Protein AF-A0AAN5CK85-F1 (afdb_monomer)

Secondary structure (DSSP, 8-state):
--HHHHHHHHHHTTSGGG--TTT--SSTHHHHHH----HHHHHHHHHHHHHHHHHHHHHHHHHGGGTTSHHHHHHHHHHHHHHHHHIIIIIIHHHHHH-TT--

Structure (mmCIF, N/CA/C/O backbone):
data_AF-A0AAN5CK85-F1
#
_entry.id   AF-A0AAN5CK85-F1
#
loop_
_atom_site.group_PDB
_atom_site.id
_atom_site.type_symbol
_atom_site.label_atom_id
_atom_site.label_alt_id
_atom_site.label_comp_id
_atom_site.label_asym_id
_atom_site.label_entity_id
_atom_site.label_seq_id
_atom_site.pdbx_PDB_ins_code
_atom_site.Cartn_x
_atom_site.Cartn_y
_atom_site.Cartn_z
_atom_site.occupancy
_atom_site.B_iso_or_equiv
_atom_site.auth_seq_id
_atom_site.auth_comp_id
_atom_site.auth_asym_id
_atom_site.auth_atom_id
_atom_site.pdbx_PDB_model_num
ATOM 1 N N . MET A 1 1 ? 1.252 14.568 1.709 1.00 38.03 1 MET A N 1
ATOM 2 C CA . MET A 1 1 ? 2.246 13.630 2.282 1.00 38.03 1 MET A CA 1
ATOM 3 C C . MET A 1 1 ? 2.334 12.337 1.447 1.00 38.03 1 MET A C 1
ATOM 5 O O . MET A 1 1 ? 2.361 11.254 2.001 1.00 38.03 1 MET A O 1
ATOM 9 N N . VAL A 1 2 ? 2.368 12.432 0.108 1.00 38.81 2 VAL A N 1
ATOM 10 C CA . VAL A 1 2 ? 2.367 11.263 -0.812 1.00 38.81 2 VAL A CA 1
ATOM 11 C C . VAL A 1 2 ? 3.696 11.135 -1.578 1.00 38.81 2 VAL A C 1
ATOM 13 O O . VAL A 1 2 ? 4.096 10.039 -1.945 1.00 38.81 2 VAL A O 1
ATOM 16 N N . ALA A 1 3 ? 4.464 12.224 -1.707 1.00 36.09 3 ALA A N 1
ATOM 17 C CA . ALA A 1 3 ? 5.798 12.209 -2.322 1.00 36.09 3 ALA A CA 1
ATOM 18 C C . ALA A 1 3 ? 6.883 11.521 -1.462 1.00 36.09 3 ALA A C 1
ATOM 20 O O . ALA A 1 3 ? 7.925 11.130 -1.976 1.00 36.09 3 ALA A O 1
ATOM 21 N N . ILE A 1 4 ? 6.643 11.337 -0.158 1.00 39.38 4 ILE A N 1
ATOM 22 C CA . ILE A 1 4 ? 7.654 10.821 0.781 1.00 39.38 4 ILE A CA 1
ATOM 23 C C . ILE A 1 4 ? 7.870 9.306 0.615 1.00 39.38 4 ILE A C 1
ATOM 25 O O . ILE A 1 4 ? 8.990 8.838 0.781 1.00 39.38 4 ILE A O 1
ATOM 29 N N . GLN A 1 5 ? 6.852 8.533 0.217 1.00 40.06 5 GLN A N 1
ATOM 30 C CA . GLN A 1 5 ? 6.991 7.078 0.034 1.00 40.06 5 GLN A CA 1
ATOM 31 C C . GLN A 1 5 ? 7.755 6.705 -1.249 1.00 40.06 5 GLN A C 1
ATOM 33 O O . GLN A 1 5 ? 8.559 5.778 -1.220 1.00 40.06 5 GLN A O 1
ATOM 38 N N . PHE A 1 6 ? 7.611 7.475 -2.337 1.00 45.16 6 PHE A N 1
ATOM 39 C CA . PHE A 1 6 ? 8.418 7.272 -3.552 1.00 45.16 6 PHE A CA 1
ATOM 40 C C . PHE A 1 6 ? 9.811 7.892 -3.484 1.00 45.16 6 PHE A C 1
ATOM 42 O O . PHE A 1 6 ? 10.661 7.509 -4.278 1.00 45.16 6 PHE A O 1
ATOM 49 N N . GLN A 1 7 ? 10.081 8.786 -2.525 1.00 38.41 7 GLN A N 1
ATOM 50 C CA . GLN A 1 7 ? 11.451 9.173 -2.183 1.00 38.41 7 GLN A CA 1
ATOM 51 C C . GLN A 1 7 ? 12.125 8.211 -1.203 1.00 38.41 7 GLN A C 1
ATOM 53 O O . GLN A 1 7 ? 13.346 8.135 -1.210 1.00 38.41 7 GLN A O 1
ATOM 58 N N . PHE A 1 8 ? 11.381 7.457 -0.389 1.00 39.66 8 PHE A N 1
ATOM 59 C CA . PHE A 1 8 ? 11.984 6.596 0.634 1.00 39.66 8 PHE A CA 1
ATOM 60 C C . PHE A 1 8 ? 12.906 5.524 0.029 1.00 39.66 8 PHE A C 1
ATOM 62 O O . PHE A 1 8 ? 13.981 5.263 0.560 1.00 39.66 8 PHE A O 1
ATOM 69 N N . MET A 1 9 ? 12.535 4.958 -1.124 1.00 45.38 9 MET A N 1
ATOM 70 C CA . MET A 1 9 ? 13.340 3.944 -1.814 1.00 45.38 9 MET A CA 1
ATOM 71 C C . MET A 1 9 ? 14.578 4.514 -2.549 1.00 45.38 9 MET A C 1
ATOM 73 O O . MET A 1 9 ? 15.661 3.968 -2.345 1.00 45.38 9 MET A O 1
ATOM 77 N N . PRO A 1 10 ? 14.509 5.617 -3.329 1.00 55.84 10 PRO A N 1
ATOM 78 C CA . PRO A 1 10 ? 15.702 6.217 -3.934 1.00 55.84 10 PRO A CA 1
ATOM 79 C C . PRO A 1 10 ? 16.596 6.974 -2.936 1.00 55.84 10 PRO A C 1
ATOM 81 O O . PRO A 1 10 ? 17.798 7.035 -3.162 1.00 55.84 10 PRO A O 1
ATOM 84 N N . LEU A 1 11 ? 16.064 7.514 -1.828 1.00 51.41 11 LEU A N 1
ATOM 85 C CA . LEU A 1 11 ? 16.873 8.212 -0.814 1.00 51.41 11 LEU A CA 1
ATOM 86 C C . LEU A 1 11 ? 17.706 7.224 0.023 1.00 51.41 11 LEU A C 1
ATOM 88 O O . LEU A 1 11 ? 18.866 7.496 0.316 1.00 51.41 11 LEU A O 1
ATOM 92 N N . MET A 1 12 ? 17.148 6.049 0.350 1.00 50.66 12 MET A N 1
ATOM 93 C CA . MET A 1 12 ? 17.895 4.942 0.973 1.00 50.66 12 MET A CA 1
ATOM 94 C C . MET A 1 12 ? 18.977 4.382 0.031 1.00 50.66 12 MET A C 1
ATOM 96 O O . MET A 1 12 ? 20.057 4.020 0.489 1.00 50.66 12 MET A O 1
ATOM 100 N N . LEU A 1 13 ? 18.726 4.374 -1.287 1.00 54.38 13 LEU 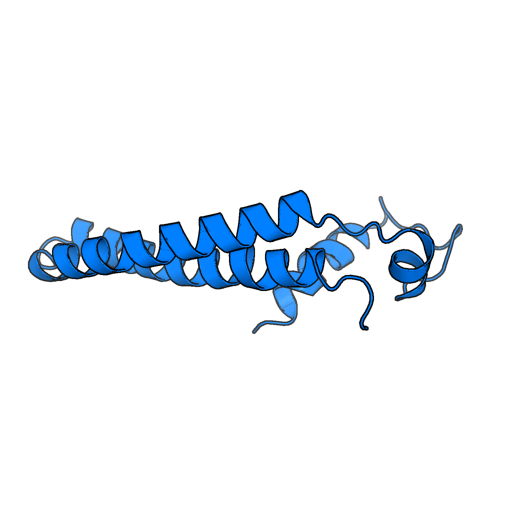A N 1
ATOM 101 C CA . LEU A 1 13 ? 19.723 4.036 -2.315 1.00 54.38 13 LEU A CA 1
ATOM 102 C C . LEU A 1 13 ? 20.728 5.166 -2.609 1.00 54.38 13 LEU A C 1
ATOM 104 O O . LEU A 1 13 ? 21.645 4.974 -3.395 1.00 54.38 13 LEU A O 1
ATOM 108 N N . GLN A 1 14 ? 20.586 6.348 -2.012 1.00 54.97 14 GLN A N 1
ATOM 109 C CA . GLN A 1 14 ? 21.548 7.446 -2.167 1.00 54.97 14 GLN A CA 1
ATOM 110 C C . GLN A 1 14 ? 22.611 7.475 -1.062 1.00 54.97 14 GLN A C 1
ATOM 112 O O . GLN A 1 14 ? 23.464 8.364 -1.057 1.00 54.97 14 GLN A O 1
ATOM 117 N N . GLY A 1 15 ? 22.585 6.509 -0.135 1.00 59.50 15 GLY A N 1
ATOM 118 C CA . GLY A 1 15 ? 23.690 6.296 0.796 1.00 59.50 15 GLY A CA 1
ATOM 119 C C . GLY A 1 15 ? 25.013 6.062 0.046 1.00 59.50 15 GLY A C 1
ATOM 120 O O . GLY A 1 15 ? 24.993 5.607 -1.100 1.00 59.50 15 GLY A O 1
ATOM 121 N N . PRO A 1 16 ? 26.177 6.340 0.665 1.00 60.53 16 PRO A N 1
ATOM 122 C CA . PRO A 1 16 ? 27.484 6.161 0.018 1.00 60.53 16 PRO A CA 1
ATOM 123 C C . PRO A 1 16 ? 27.691 4.737 -0.531 1.00 60.53 16 PRO A C 1
ATOM 125 O O . PRO A 1 16 ? 28.367 4.570 -1.540 1.00 60.53 16 PRO A O 1
ATOM 128 N N . GLU A 1 17 ? 27.041 3.745 0.082 1.00 60.62 17 GLU A N 1
ATOM 129 C CA . GLU A 1 17 ? 27.013 2.330 -0.318 1.00 60.62 17 GLU A CA 1
ATOM 130 C C . GLU A 1 17 ? 26.421 2.088 -1.727 1.00 60.62 17 GLU A C 1
ATOM 132 O O . GLU A 1 17 ? 26.816 1.145 -2.406 1.00 60.62 17 GLU A O 1
ATOM 137 N N . TYR A 1 18 ? 25.487 2.932 -2.186 1.00 58.47 18 TYR A N 1
ATOM 138 C CA . TYR A 1 18 ? 24.801 2.824 -3.487 1.00 58.47 18 TYR A CA 1
ATOM 139 C C . TYR A 1 18 ? 25.075 4.037 -4.398 1.00 58.47 18 TYR A C 1
ATOM 141 O O . TYR A 1 18 ? 24.348 4.304 -5.358 1.00 58.47 18 TYR A O 1
ATOM 149 N N . ASN A 1 19 ? 26.161 4.776 -4.138 1.00 64.00 19 ASN A N 1
ATOM 150 C CA . ASN A 1 19 ? 26.599 5.876 -4.990 1.00 64.00 19 ASN A CA 1
ATOM 151 C C . ASN A 1 19 ? 27.145 5.355 -6.332 1.00 64.00 19 ASN A C 1
ATOM 153 O O . ASN A 1 19 ? 28.341 5.127 -6.503 1.00 64.00 19 ASN A O 1
ATOM 157 N N . CYS A 1 20 ? 26.256 5.194 -7.310 1.00 66.69 20 CYS A N 1
ATOM 158 C CA . CYS A 1 20 ? 26.598 4.775 -8.668 1.00 66.69 20 CYS A CA 1
ATOM 159 C C . CYS A 1 20 ? 26.951 5.948 -9.605 1.00 66.69 20 CYS A C 1
ATOM 161 O O . CYS A 1 20 ? 26.831 5.794 -10.822 1.00 66.69 20 CYS A O 1
ATOM 163 N N . SER A 1 21 ? 27.388 7.111 -9.091 1.00 68.94 21 SER A N 1
ATOM 164 C CA . SER A 1 21 ? 27.642 8.301 -9.930 1.00 68.94 21 SER A CA 1
ATOM 165 C C . SER A 1 21 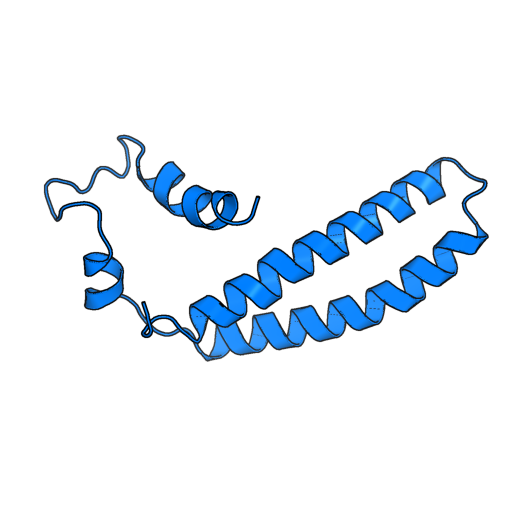? 28.738 8.105 -10.984 1.00 68.94 21 SER A C 1
ATOM 167 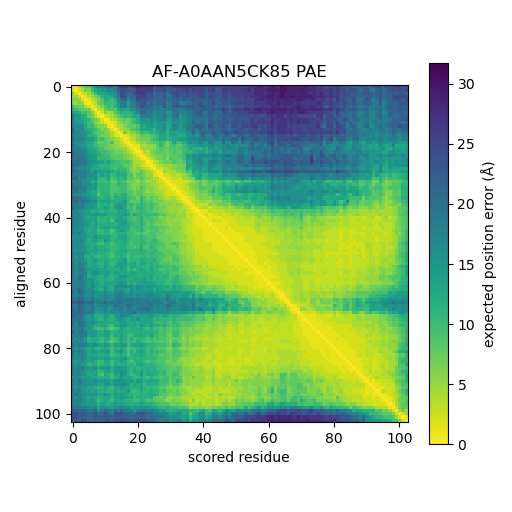O O . SER A 1 21 ? 28.748 8.806 -11.993 1.00 68.94 21 SER A O 1
ATOM 169 N N . SER A 1 22 ? 29.629 7.127 -10.786 1.00 68.94 22 SER A N 1
ATOM 170 C CA . SER A 1 22 ? 30.649 6.723 -11.762 1.00 68.94 22 SER A CA 1
ATOM 171 C C . SER A 1 22 ? 30.081 5.955 -12.960 1.00 68.94 22 SER A C 1
ATOM 173 O O . SER A 1 22 ? 30.718 5.912 -14.010 1.00 68.94 22 SER A O 1
ATOM 175 N N . ILE A 1 23 ? 28.898 5.352 -12.811 1.00 68.31 23 I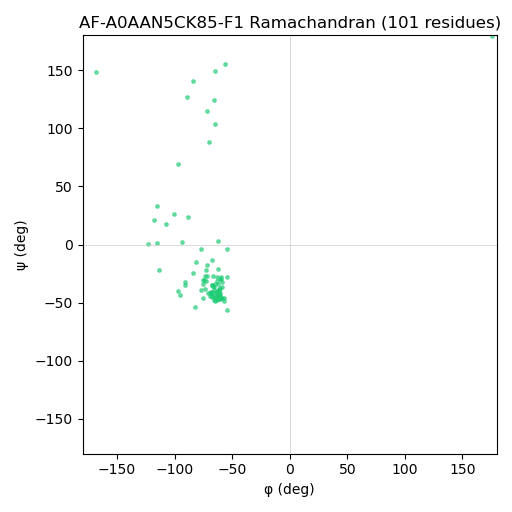LE A N 1
ATOM 176 C CA . ILE A 1 23 ? 28.214 4.583 -13.855 1.00 68.31 23 ILE A CA 1
ATOM 177 C C . ILE A 1 23 ? 27.176 5.465 -14.566 1.00 68.31 23 ILE A C 1
ATOM 179 O O . ILE A 1 23 ? 27.047 5.372 -15.786 1.00 68.31 23 ILE A O 1
ATOM 183 N N . MET A 1 24 ? 26.434 6.314 -13.837 1.00 64.00 24 MET A N 1
ATOM 184 C CA . MET A 1 24 ? 25.420 7.219 -14.409 1.00 64.00 24 MET A CA 1
ATOM 185 C C . MET A 1 24 ? 24.927 8.280 -13.399 1.00 64.00 24 MET A C 1
ATOM 187 O O . MET A 1 24 ? 24.854 7.988 -12.203 1.00 64.00 24 MET A O 1
ATOM 191 N N . PRO A 1 25 ? 24.540 9.497 -13.853 1.00 63.66 25 PRO A N 1
ATOM 192 C CA . PRO A 1 25 ? 23.903 10.502 -13.000 1.00 63.66 25 PRO A CA 1
ATOM 193 C C . PRO A 1 25 ? 22.520 10.056 -12.474 1.00 63.66 25 PRO A C 1
ATOM 195 O O . PRO A 1 25 ? 21.795 9.334 -13.161 1.00 63.66 25 PRO A O 1
ATOM 198 N N . PRO A 1 26 ? 22.111 10.506 -11.273 1.00 61.84 26 PRO A N 1
ATOM 199 C CA . PRO A 1 26 ? 20.780 10.233 -10.734 1.00 61.84 26 PRO A CA 1
ATOM 200 C C . PRO A 1 26 ? 19.697 10.912 -11.589 1.00 61.84 26 PRO A C 1
ATOM 202 O O . PRO A 1 26 ? 19.730 12.125 -11.787 1.00 61.84 26 PRO A O 1
ATOM 205 N N . GLY A 1 27 ? 18.723 10.144 -12.087 1.00 62.44 27 GLY A N 1
ATOM 206 C CA . GLY A 1 27 ? 17.661 10.667 -12.949 1.00 62.44 27 GLY A CA 1
ATOM 207 C C . GLY A 1 27 ? 16.711 9.594 -13.503 1.00 62.44 27 GLY A C 1
ATOM 208 O O . GLY A 1 27 ? 16.893 8.404 -13.231 1.00 62.44 27 GLY A O 1
ATOM 209 N N . PRO A 1 28 ? 15.698 9.994 -14.298 1.00 62.84 28 PRO A N 1
ATOM 210 C CA . PRO A 1 28 ? 14.705 9.082 -14.885 1.00 62.84 28 PRO A CA 1
ATOM 211 C C . PRO A 1 28 ? 15.297 8.128 -15.936 1.00 62.84 28 PRO A C 1
ATOM 213 O O . PRO A 1 28 ? 14.671 7.132 -16.297 1.00 62.84 28 PRO A O 1
ATOM 216 N N . GLU A 1 29 ? 16.522 8.386 -16.401 1.00 64.62 29 GLU A N 1
ATOM 217 C CA . GLU A 1 29 ? 17.198 7.586 -17.428 1.00 64.62 29 GLU A CA 1
ATOM 218 C C . GLU A 1 29 ? 17.394 6.118 -17.023 1.00 64.62 29 GLU A C 1
ATOM 220 O O . GLU A 1 29 ? 17.359 5.228 -17.874 1.00 64.62 29 GL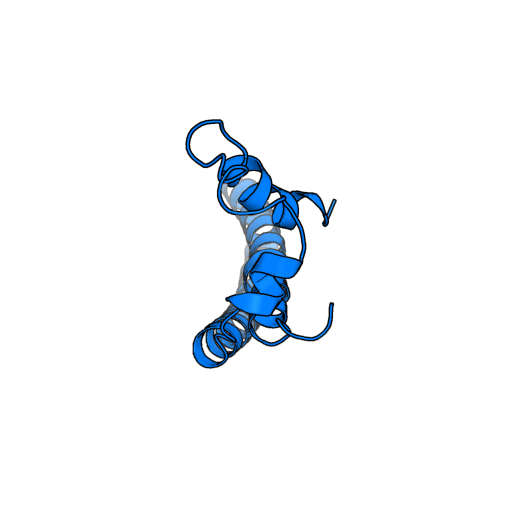U A O 1
ATOM 225 N N . TRP A 1 30 ? 17.527 5.837 -15.722 1.00 64.62 30 TRP A N 1
ATOM 226 C CA . TRP A 1 30 ? 17.672 4.468 -15.220 1.00 64.62 30 TRP A CA 1
ATOM 227 C C . TRP A 1 30 ? 16.390 3.653 -15.420 1.00 64.62 30 TRP A C 1
ATOM 229 O O . TRP A 1 30 ? 16.427 2.523 -15.912 1.00 64.62 30 TRP A O 1
ATOM 239 N N . ALA A 1 31 ? 15.240 4.257 -15.109 1.00 64.19 31 ALA A N 1
ATOM 240 C CA . ALA A 1 31 ? 13.934 3.661 -15.360 1.00 64.19 31 ALA A CA 1
ATOM 241 C C . ALA A 1 31 ? 13.653 3.545 -16.867 1.00 64.19 31 ALA A C 1
ATOM 243 O O . ALA A 1 31 ? 13.104 2.538 -17.304 1.00 64.19 31 ALA A O 1
ATOM 244 N N . ALA A 1 32 ? 14.096 4.511 -17.678 1.00 63.66 32 ALA A N 1
ATOM 245 C CA . ALA A 1 32 ? 13.941 4.453 -19.131 1.00 63.66 32 ALA A CA 1
ATOM 246 C C . ALA A 1 32 ? 14.751 3.313 -19.778 1.00 63.66 32 ALA A C 1
ATOM 248 O O . ALA A 1 32 ? 14.290 2.693 -20.736 1.00 63.66 32 ALA A O 1
ATOM 249 N N . ARG A 1 33 ? 15.953 3.021 -19.261 1.00 65.88 33 ARG A N 1
ATOM 250 C CA . ARG A 1 33 ? 16.873 2.040 -19.858 1.00 65.88 33 ARG A CA 1
ATOM 251 C C . ARG A 1 33 ? 16.697 0.617 -19.325 1.00 65.88 33 ARG A C 1
ATOM 253 O O . ARG A 1 33 ? 16.856 -0.330 -20.091 1.00 65.88 33 ARG A O 1
ATOM 260 N N . TYR A 1 34 ? 16.367 0.466 -18.041 1.00 66.25 34 TYR A N 1
ATOM 261 C CA . TYR A 1 34 ? 16.285 -0.834 -17.358 1.00 66.25 34 TYR A CA 1
ATOM 262 C C . TYR A 1 34 ? 14.920 -1.114 -16.712 1.00 66.25 34 TYR A C 1
ATOM 264 O O . TYR A 1 34 ? 14.728 -2.174 -16.114 1.00 66.25 34 TYR A O 1
ATOM 272 N N . GLY A 1 35 ? 13.955 -0.195 -16.820 1.00 62.84 35 GLY A N 1
ATOM 273 C CA . GLY A 1 35 ? 12.617 -0.361 -16.260 1.00 62.84 35 GLY A CA 1
ATOM 274 C C . GLY A 1 35 ? 11.857 -1.501 -16.928 1.00 62.84 35 GLY A C 1
ATOM 275 O O . GLY A 1 35 ? 11.331 -1.371 -18.034 1.00 62.84 35 GLY A O 1
ATOM 276 N N . VAL A 1 36 ? 11.757 -2.629 -16.230 1.00 65.56 36 VAL A N 1
ATOM 277 C CA . VAL A 1 36 ? 10.942 -3.766 -16.659 1.00 65.56 36 VAL A CA 1
ATOM 278 C C . VAL A 1 36 ? 9.524 -3.632 -16.111 1.00 65.56 36 VAL A C 1
ATOM 280 O O . VAL A 1 36 ? 9.309 -3.475 -14.910 1.00 65.56 36 VAL A O 1
ATOM 283 N N . LYS A 1 37 ? 8.525 -3.708 -16.996 1.00 66.94 37 LYS A N 1
ATOM 284 C CA . LYS A 1 37 ? 7.116 -3.719 -16.584 1.00 66.94 37 LYS A CA 1
ATOM 285 C C . LYS A 1 37 ? 6.779 -5.056 -15.930 1.00 66.94 37 LYS A C 1
ATOM 287 O O . LYS A 1 37 ? 6.759 -6.085 -16.601 1.00 66.94 37 LYS A O 1
ATOM 292 N N . GLN A 1 38 ? 6.446 -5.029 -14.644 1.00 72.19 38 GLN A N 1
ATOM 293 C CA . GLN A 1 38 ? 6.054 -6.215 -13.878 1.00 72.19 38 GLN A CA 1
ATOM 294 C C . GLN A 1 38 ? 4.526 -6.322 -13.807 1.00 72.19 38 GLN A C 1
ATOM 296 O O . GLN A 1 38 ? 3.911 -6.133 -12.759 1.00 72.19 38 GLN A O 1
ATOM 301 N N . PHE A 1 39 ? 3.897 -6.608 -14.953 1.00 75.56 39 PHE A N 1
ATOM 302 C CA . PHE A 1 39 ? 2.435 -6.584 -15.097 1.00 75.56 39 PHE A CA 1
ATOM 303 C C . PHE A 1 39 ? 1.714 -7.606 -14.203 1.00 75.56 39 PHE A C 1
ATOM 305 O O . PHE A 1 39 ? 0.690 -7.285 -13.601 1.00 75.56 39 PHE A O 1
ATOM 312 N N . GLN A 1 40 ? 2.263 -8.820 -14.089 1.00 77.25 40 GLN A N 1
ATOM 313 C CA . GLN A 1 40 ? 1.678 -9.893 -13.276 1.00 77.25 40 GLN A CA 1
ATOM 314 C C . GLN A 1 40 ? 1.640 -9.500 -11.797 1.00 77.25 40 GLN A C 1
ATOM 316 O O . GLN A 1 40 ? 0.605 -9.588 -11.142 1.00 77.25 40 GLN A O 1
ATOM 321 N N . PHE A 1 41 ? 2.763 -8.986 -11.295 1.00 77.81 41 PHE A N 1
ATOM 322 C CA . PHE A 1 41 ? 2.893 -8.575 -9.904 1.00 77.81 41 PHE A CA 1
ATOM 323 C C . PHE A 1 41 ? 2.058 -7.328 -9.587 1.00 77.81 41 PHE A C 1
ATOM 325 O O . PHE A 1 41 ? 1.370 -7.297 -8.569 1.00 77.81 41 PHE A O 1
ATOM 332 N N . GLY A 1 42 ? 2.040 -6.339 -10.488 1.00 79.50 42 GLY A N 1
ATOM 333 C CA . GLY A 1 42 ? 1.200 -5.150 -10.340 1.00 79.50 42 GLY A CA 1
ATOM 334 C C . GLY A 1 42 ? -0.292 -5.491 -10.300 1.00 79.50 42 GLY A C 1
ATOM 335 O O . GLY A 1 42 ? -1.000 -5.042 -9.403 1.00 79.50 42 GLY A O 1
ATOM 336 N N . THR A 1 43 ? -0.761 -6.352 -11.208 1.00 83.94 43 THR A N 1
ATOM 337 C CA . THR A 1 43 ? -2.170 -6.784 -11.240 1.00 83.94 43 THR A CA 1
ATOM 338 C C . THR A 1 43 ? -2.544 -7.570 -9.986 1.00 83.94 43 THR A C 1
ATOM 340 O O . THR A 1 43 ? -3.571 -7.284 -9.374 1.00 83.94 43 THR A O 1
ATOM 343 N N . TYR A 1 44 ? -1.697 -8.514 -9.562 1.00 87.31 44 TYR A N 1
ATOM 344 C CA . TYR A 1 44 ? -1.900 -9.263 -8.322 1.00 87.31 44 TYR A CA 1
ATOM 345 C C . TYR A 1 44 ? -2.010 -8.329 -7.110 1.00 87.31 44 TYR A C 1
ATOM 347 O O . TYR A 1 44 ? -2.937 -8.466 -6.315 1.00 87.31 44 TYR A O 1
ATOM 355 N N . SER A 1 45 ? -1.110 -7.347 -7.001 1.00 86.31 45 SER A N 1
ATOM 356 C CA . SER A 1 45 ? -1.095 -6.386 -5.896 1.00 86.31 45 SER A CA 1
ATOM 357 C C . SER A 1 45 ? -2.382 -5.557 -5.835 1.00 86.31 45 SER A C 1
ATOM 359 O O . SER A 1 45 ? -2.982 -5.440 -4.767 1.00 86.31 45 SER A O 1
ATOM 361 N N . VAL A 1 46 ? -2.872 -5.061 -6.979 1.00 87.69 46 VAL A N 1
ATOM 362 C CA . VAL A 1 46 ? -4.126 -4.290 -7.044 1.00 87.69 46 VAL A CA 1
ATOM 363 C C . VAL A 1 46 ? -5.332 -5.155 -6.678 1.00 87.69 46 VAL A C 1
ATOM 365 O O . VAL A 1 46 ? -6.145 -4.745 -5.853 1.00 87.69 46 VAL A O 1
ATOM 368 N N . VAL A 1 47 ? -5.450 -6.357 -7.254 1.00 91.75 47 VAL A N 1
ATOM 369 C CA . VAL A 1 47 ? -6.576 -7.266 -6.979 1.00 91.75 47 VAL A CA 1
ATOM 370 C C . VAL A 1 47 ? -6.598 -7.668 -5.506 1.00 91.75 47 VAL A C 1
ATOM 372 O O . VAL A 1 47 ? -7.641 -7.583 -4.859 1.00 91.75 47 VAL A O 1
ATOM 375 N N . PHE A 1 48 ? -5.444 -8.049 -4.957 1.00 89.69 48 PHE A N 1
ATOM 376 C CA . PHE A 1 48 ? -5.313 -8.395 -3.546 1.00 89.69 48 PHE A CA 1
ATOM 377 C C . PHE A 1 48 ? -5.671 -7.208 -2.643 1.00 89.69 48 PHE A C 1
ATOM 379 O O . PHE A 1 48 ? -6.470 -7.364 -1.721 1.00 89.69 48 PHE A O 1
ATOM 386 N N . GLY A 1 49 ? -5.164 -6.008 -2.944 1.00 90.00 49 GLY A N 1
ATOM 387 C CA . GLY A 1 49 ? -5.480 -4.793 -2.191 1.00 90.00 49 GLY A CA 1
ATOM 388 C C . GLY A 1 49 ? -6.979 -4.504 -2.144 1.00 90.00 49 GLY A C 1
ATOM 389 O O . GLY A 1 49 ? -7.533 -4.328 -1.064 1.00 90.00 49 GLY A O 1
ATOM 390 N N . VAL A 1 50 ? -7.660 -4.554 -3.293 1.00 90.94 50 VAL A N 1
ATOM 391 C CA . VAL A 1 50 ? -9.109 -4.296 -3.384 1.00 90.94 50 VAL A CA 1
ATOM 392 C C . VAL A 1 50 ? -9.923 -5.312 -2.580 1.00 90.94 50 VAL A C 1
ATOM 394 O O . VAL A 1 50 ? -10.848 -4.928 -1.866 1.00 90.94 50 VAL A O 1
ATOM 397 N N . ILE A 1 51 ? -9.581 -6.602 -2.659 1.00 94.12 51 ILE A N 1
ATOM 398 C CA . ILE A 1 51 ? -10.274 -7.649 -1.889 1.00 94.12 51 ILE A CA 1
ATOM 399 C C . ILE A 1 51 ? -10.101 -7.407 -0.386 1.00 94.12 51 ILE A C 1
ATOM 401 O O . ILE A 1 51 ? -11.069 -7.480 0.372 1.00 94.12 51 ILE A O 1
ATOM 405 N N . THR A 1 52 ? -8.878 -7.092 0.041 1.00 91.69 52 THR A N 1
ATOM 406 C CA . THR A 1 52 ? -8.568 -6.851 1.455 1.00 91.69 52 THR A CA 1
ATOM 407 C C . THR A 1 52 ? -9.286 -5.605 1.983 1.00 91.69 52 THR A C 1
ATOM 409 O O . THR A 1 52 ? -9.839 -5.644 3.080 1.00 91.69 52 THR A O 1
ATOM 412 N N . GLU A 1 53 ? -9.381 -4.540 1.182 1.00 91.06 53 GLU A N 1
ATOM 413 C CA . GLU A 1 53 ? -10.121 -3.316 1.521 1.00 91.06 53 GLU A CA 1
ATOM 414 C C . GLU A 1 53 ? -11.609 -3.611 1.779 1.00 91.06 53 GLU A C 1
ATOM 416 O O . GLU A 1 53 ? -12.176 -3.208 2.796 1.00 91.06 53 GLU A O 1
ATOM 421 N N . ILE A 1 54 ? -12.236 -4.401 0.897 1.00 92.50 54 ILE A N 1
ATOM 422 C CA . ILE A 1 54 ? -13.644 -4.803 1.033 1.00 92.50 54 ILE A CA 1
ATOM 423 C C . ILE A 1 54 ? -13.867 -5.606 2.318 1.00 92.50 54 ILE A C 1
ATOM 425 O O . ILE A 1 54 ? -14.896 -5.431 2.968 1.00 92.50 54 ILE A O 1
ATOM 429 N N . LEU A 1 55 ? -12.922 -6.471 2.699 1.00 91.81 55 LEU A N 1
ATOM 430 C CA . LEU A 1 55 ? -13.022 -7.295 3.908 1.00 91.81 55 LEU A CA 1
ATOM 431 C C . LEU A 1 55 ? -12.831 -6.496 5.202 1.00 91.81 55 LEU A C 1
ATOM 433 O O . LEU A 1 55 ? -13.448 -6.816 6.219 1.00 91.81 55 LEU A O 1
ATOM 437 N N . TYR A 1 56 ? -12.023 -5.441 5.191 1.00 90.38 56 TYR A N 1
ATOM 438 C CA . TYR A 1 56 ? -11.808 -4.616 6.382 1.00 90.38 56 TYR A CA 1
ATOM 439 C C . TYR A 1 56 ? -12.994 -3.710 6.714 1.00 90.38 56 TYR A C 1
ATOM 441 O O . TYR A 1 56 ? -13.221 -3.440 7.895 1.00 90.38 56 TYR A O 1
ATOM 449 N N . ILE A 1 57 ? -13.774 -3.257 5.727 1.00 89.44 57 ILE A N 1
ATOM 450 C CA . ILE A 1 57 ? -14.963 -2.418 5.963 1.00 89.44 57 ILE A CA 1
ATOM 451 C C . ILE A 1 57 ? -15.943 -3.072 6.965 1.00 89.44 57 ILE A C 1
ATOM 453 O O . ILE A 1 57 ? -16.225 -2.455 8.000 1.00 89.44 57 ILE A O 1
ATOM 457 N N . PRO A 1 58 ? -16.441 -4.310 6.753 1.00 91.19 58 PRO A N 1
ATOM 458 C CA . PRO A 1 58 ? -17.353 -4.955 7.695 1.00 91.19 58 PRO A CA 1
ATOM 459 C C . PRO A 1 58 ? -16.683 -5.282 9.037 1.00 91.19 58 PRO A C 1
ATOM 461 O O . PRO A 1 58 ? -17.325 -5.128 10.078 1.00 91.19 58 PRO A O 1
ATOM 464 N N . CYS A 1 59 ? -15.397 -5.657 9.048 1.00 88.75 59 CYS A N 1
ATOM 465 C CA . CYS A 1 59 ? -14.645 -5.908 10.285 1.00 88.75 59 CYS A CA 1
ATOM 466 C C . CYS A 1 59 ? -14.582 -4.658 11.173 1.00 88.75 59 CYS A C 1
ATOM 468 O O . CYS A 1 59 ? -14.893 -4.704 12.365 1.00 88.75 59 CYS A O 1
ATOM 470 N N . THR A 1 60 ? -14.264 -3.513 10.573 1.00 89.31 60 THR A N 1
ATOM 471 C CA . THR A 1 60 ? -14.166 -2.222 11.262 1.00 89.31 60 THR A CA 1
ATOM 472 C C . THR A 1 60 ? -15.539 -1.736 11.749 1.00 89.31 60 THR A C 1
ATOM 474 O O . THR A 1 60 ? -15.657 -1.152 12.830 1.00 89.31 60 THR A O 1
ATOM 477 N N . MET A 1 61 ? -16.610 -2.021 10.995 1.00 88.44 61 MET A N 1
ATOM 478 C CA . MET A 1 61 ? -17.991 -1.740 11.410 1.00 88.44 61 MET A CA 1
ATOM 479 C C . MET A 1 61 ? -18.445 -2.596 12.597 1.00 88.44 61 MET A C 1
ATOM 481 O O . MET A 1 61 ? -19.112 -2.075 13.493 1.00 88.44 61 MET A O 1
ATOM 485 N N . GLY A 1 62 ? -18.088 -3.883 12.625 1.00 88.62 62 GLY A N 1
ATOM 486 C CA . GLY A 1 62 ? -18.361 -4.763 13.764 1.00 88.62 62 GLY A CA 1
ATOM 487 C C . GLY A 1 62 ? -17.664 -4.263 15.028 1.00 88.62 62 GLY A C 1
ATOM 488 O O . GLY A 1 62 ? -18.299 -4.089 16.067 1.00 88.62 62 GLY A O 1
ATOM 489 N N . LEU A 1 63 ? -16.387 -3.902 14.892 1.00 86.81 63 LEU A N 1
ATOM 490 C CA . LEU A 1 63 ? -15.546 -3.422 15.984 1.00 86.81 63 LEU A CA 1
ATOM 491 C C . LEU A 1 63 ? -16.038 -2.108 16.613 1.00 86.81 63 LEU A C 1
ATOM 493 O O . LEU A 1 63 ? -15.840 -1.879 17.806 1.00 86.81 63 LEU A O 1
ATOM 497 N N . ARG A 1 64 ? -16.739 -1.255 15.847 1.00 81.56 64 ARG A N 1
ATOM 498 C CA . ARG A 1 64 ? -17.326 -0.009 16.373 1.00 81.56 64 ARG A CA 1
ATOM 499 C C . ARG A 1 64 ? -18.326 -0.229 17.508 1.00 81.56 64 ARG A C 1
ATOM 501 O O . ARG A 1 64 ? -18.488 0.667 18.335 1.00 81.56 64 ARG A O 1
ATOM 508 N N . ARG A 1 65 ? -19.005 -1.379 17.553 1.00 81.56 65 ARG A N 1
ATOM 509 C CA . ARG A 1 65 ? -20.026 -1.663 18.576 1.00 81.56 65 ARG A CA 1
ATOM 510 C C . ARG A 1 65 ? -19.416 -1.905 19.959 1.00 81.56 65 ARG A C 1
ATOM 512 O O . ARG A 1 65 ? -20.036 -1.547 20.958 1.00 81.56 65 ARG A O 1
ATOM 519 N N . ASP A 1 66 ? -18.173 -2.384 20.002 1.00 83.25 66 ASP A N 1
ATOM 520 C CA . ASP A 1 66 ? -17.486 -2.806 21.226 1.00 83.25 66 ASP A CA 1
ATOM 521 C C . ASP A 1 66 ? -16.372 -1.843 21.681 1.00 83.25 66 ASP A C 1
ATOM 523 O O . ASP A 1 66 ? -15.563 -2.169 22.549 1.00 83.25 66 ASP A O 1
ATOM 527 N N . LEU A 1 67 ? -16.362 -0.593 21.196 1.00 80.88 67 LEU A N 1
ATOM 528 C CA . LEU A 1 67 ? -15.353 0.435 21.531 1.00 80.88 67 LEU A CA 1
ATOM 529 C C . LEU A 1 67 ? -15.287 0.853 23.015 1.00 80.88 67 LEU A C 1
ATOM 531 O O . LEU A 1 67 ? -14.525 1.755 23.376 1.00 80.88 67 LEU A O 1
ATOM 535 N N . LYS A 1 68 ? -16.075 0.230 23.896 1.00 78.38 68 LYS A N 1
ATOM 536 C CA . LYS A 1 68 ? -16.055 0.492 25.340 1.00 78.38 68 LYS A CA 1
ATOM 537 C C . LYS A 1 68 ? -14.746 0.030 25.988 1.00 78.38 68 LYS A C 1
ATOM 539 O O . LYS A 1 68 ? -14.264 0.709 26.892 1.00 78.38 68 LYS A O 1
ATOM 544 N N . ALA A 1 69 ? -14.149 -1.069 25.520 1.00 85.75 69 ALA A N 1
ATOM 545 C CA . ALA A 1 69 ? -12.879 -1.557 26.056 1.00 85.75 69 ALA A CA 1
ATOM 546 C C . ALA A 1 69 ? -11.676 -0.854 25.404 1.00 85.75 69 ALA A C 1
ATOM 548 O O . ALA A 1 69 ? -11.641 -0.636 24.192 1.00 85.75 69 ALA A O 1
ATOM 549 N N . SER A 1 70 ? -10.645 -0.551 26.200 1.00 83.44 70 SER A N 1
ATOM 550 C CA . SER A 1 70 ? -9.415 0.104 25.723 1.00 83.44 70 SER A CA 1
ATOM 551 C C . SER A 1 70 ? -8.694 -0.693 24.628 1.00 83.44 70 SER A C 1
ATOM 553 O O . SER A 1 70 ? -8.119 -0.099 23.721 1.00 83.44 70 SER A O 1
ATOM 555 N N . CYS A 1 71 ? -8.779 -2.026 24.663 1.00 86.12 71 CYS A N 1
ATOM 556 C CA . CYS A 1 71 ? -8.200 -2.901 23.640 1.00 86.12 71 CYS A CA 1
ATOM 557 C C . CYS A 1 71 ? -8.872 -2.714 22.266 1.00 86.12 71 CYS A C 1
ATOM 559 O O . CYS A 1 71 ? -8.187 -2.504 21.265 1.00 86.12 71 CYS A O 1
ATOM 561 N N . PHE A 1 72 ? -10.209 -2.676 22.221 1.00 87.31 72 PHE A N 1
ATOM 562 C CA . PHE A 1 72 ? -10.951 -2.497 20.970 1.00 87.31 72 PHE A CA 1
ATOM 563 C C . PHE A 1 72 ? -10.750 -1.111 20.345 1.00 87.31 72 PHE A C 1
ATOM 565 O O . PHE A 1 72 ? -10.776 -0.984 19.123 1.00 87.31 72 PHE A O 1
ATOM 572 N N . LYS A 1 73 ? -10.455 -0.079 21.149 1.00 86.00 73 LYS A N 1
ATOM 573 C CA . LYS A 1 73 ? -10.058 1.241 20.629 1.00 86.00 73 LYS A CA 1
ATOM 574 C C . LYS A 1 73 ? -8.750 1.179 19.844 1.00 86.00 73 LYS A C 1
ATOM 576 O O . LYS A 1 73 ? -8.673 1.758 18.765 1.00 86.00 73 LYS A O 1
ATOM 581 N N . ILE A 1 74 ? -7.738 0.483 20.366 1.00 91.38 74 ILE A N 1
ATOM 582 C CA . ILE A 1 74 ? -6.440 0.344 19.688 1.00 91.38 74 ILE A CA 1
ATOM 583 C C . ILE A 1 74 ? -6.604 -0.490 18.415 1.00 91.38 74 ILE A C 1
ATOM 585 O O . ILE A 1 74 ? -6.127 -0.077 17.363 1.00 91.38 74 ILE A O 1
ATOM 589 N N . MET A 1 75 ? -7.343 -1.604 18.479 1.00 90.81 75 MET A N 1
ATOM 590 C CA . MET A 1 75 ? -7.646 -2.410 17.289 1.00 90.81 75 MET A CA 1
ATOM 591 C C . MET A 1 75 ? -8.389 -1.611 16.210 1.00 90.81 75 MET A C 1
ATOM 593 O O . MET A 1 75 ? -8.119 -1.785 15.026 1.00 90.81 75 MET A O 1
ATOM 597 N N . PHE A 1 76 ? -9.283 -0.698 16.593 1.00 90.19 76 PHE A N 1
ATOM 598 C CA . PHE A 1 76 ? -9.994 0.150 15.638 1.00 90.19 76 PHE A CA 1
ATOM 599 C C . PHE A 1 76 ? -9.055 1.137 14.939 1.00 90.19 76 PHE A C 1
ATOM 601 O O . PHE A 1 76 ? -9.086 1.251 13.714 1.00 90.19 76 PHE A O 1
ATOM 608 N N . TRP A 1 77 ? -8.169 1.797 15.688 1.00 90.12 77 TRP A N 1
ATOM 609 C CA . TRP A 1 77 ? -7.143 2.665 15.102 1.00 90.12 77 TRP A CA 1
ATOM 610 C C . TRP A 1 77 ? -6.183 1.903 14.191 1.00 90.12 77 TRP A C 1
ATOM 612 O O . TRP A 1 77 ? -5.852 2.396 13.115 1.00 90.12 77 TRP A O 1
ATOM 622 N N . LEU A 1 78 ? -5.792 0.689 14.583 1.00 91.62 78 LEU A N 1
ATOM 623 C CA . LEU A 1 78 ? -4.964 -0.180 13.755 1.00 91.62 78 LEU A CA 1
ATOM 624 C C . LEU A 1 78 ? -5.671 -0.529 12.439 1.00 91.62 78 LEU A C 1
ATOM 626 O O . LEU A 1 78 ? -5.074 -0.392 11.380 1.00 91.62 78 LEU A O 1
ATOM 630 N N . SER A 1 79 ? -6.967 -0.860 12.488 1.00 91.25 79 SER A N 1
ATOM 631 C CA . SER A 1 79 ? -7.734 -1.178 11.276 1.00 91.25 79 SER A CA 1
ATOM 632 C C . SER A 1 79 ? -7.827 -0.009 10.288 1.00 91.25 79 SER A C 1
ATOM 634 O O . SER A 1 79 ? -7.793 -0.216 9.080 1.00 91.25 79 SER A O 1
ATOM 636 N N . ILE A 1 80 ? -7.880 1.231 10.788 1.00 90.31 80 ILE A N 1
ATOM 637 C CA . ILE A 1 80 ? -7.851 2.433 9.943 1.00 90.31 80 ILE A CA 1
ATOM 638 C C . ILE A 1 80 ? -6.470 2.609 9.309 1.00 90.31 80 ILE A C 1
ATOM 640 O O . ILE A 1 80 ? -6.375 2.916 8.121 1.00 90.31 80 ILE A O 1
ATOM 644 N N . MET A 1 81 ? -5.404 2.421 10.090 1.00 92.31 81 MET A N 1
ATOM 645 C CA . MET A 1 81 ? -4.032 2.506 9.587 1.00 92.31 81 MET A CA 1
ATOM 646 C C . MET A 1 81 ? -3.767 1.462 8.501 1.00 92.31 81 MET A C 1
ATOM 648 O O . MET A 1 81 ? -3.140 1.792 7.495 1.00 92.31 81 MET A O 1
ATOM 652 N N . ASP A 1 82 ? -4.298 0.251 8.659 1.00 91.62 82 ASP A N 1
ATOM 653 C CA . ASP A 1 82 ? -4.187 -0.809 7.657 1.00 91.62 82 ASP A CA 1
ATOM 654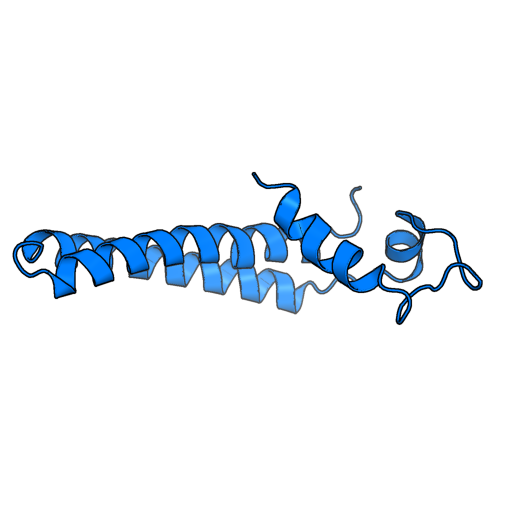 C C . ASP A 1 82 ? -4.889 -0.435 6.346 1.00 91.62 82 ASP A C 1
ATOM 656 O O . ASP A 1 82 ? -4.298 -0.618 5.287 1.00 91.62 82 ASP A O 1
ATOM 660 N N . MET A 1 83 ? -6.083 0.169 6.383 1.00 90.25 83 MET A N 1
ATOM 661 C CA . MET A 1 83 ? -6.755 0.668 5.167 1.00 90.25 83 MET A CA 1
ATOM 662 C C . MET A 1 83 ? -5.932 1.729 4.436 1.00 90.25 83 MET A C 1
ATOM 664 O O . MET A 1 83 ? -5.739 1.671 3.221 1.00 90.25 83 MET A O 1
ATOM 668 N N . VAL A 1 84 ? -5.350 2.674 5.177 1.00 90.12 84 VAL A N 1
ATOM 669 C CA . VAL A 1 84 ? -4.461 3.685 4.585 1.00 90.12 84 VAL A CA 1
ATOM 670 C C . VAL A 1 84 ? -3.208 3.032 3.986 1.00 90.12 84 VAL A C 1
ATOM 672 O O . VAL A 1 84 ?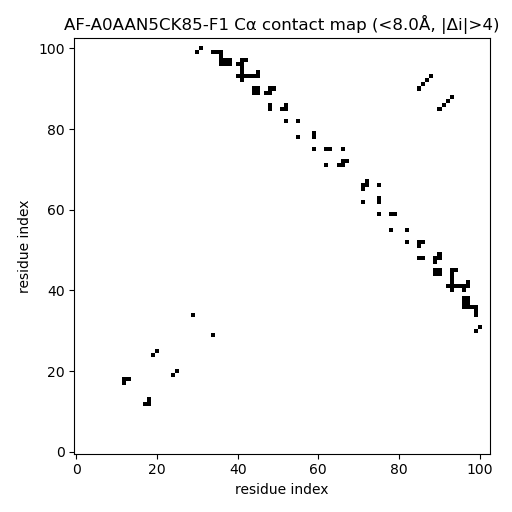 -2.773 3.408 2.894 1.00 90.12 84 VAL A O 1
ATOM 675 N N . ALA A 1 85 ? -2.635 2.041 4.671 1.00 88.31 85 ALA A N 1
ATOM 676 C CA . ALA A 1 85 ? -1.453 1.326 4.213 1.00 88.31 85 ALA A CA 1
ATOM 677 C C . ALA A 1 85 ? -1.735 0.453 2.982 1.00 88.31 85 ALA A C 1
ATOM 679 O O . ALA A 1 85 ? -0.919 0.448 2.062 1.00 88.31 85 ALA A O 1
ATOM 680 N N . ILE A 1 86 ? -2.869 -0.247 2.921 1.00 89.75 86 ILE A N 1
ATOM 681 C CA . ILE A 1 86 ? -3.272 -1.069 1.770 1.00 89.75 86 ILE A CA 1
ATOM 682 C C . ILE A 1 86 ? -3.520 -0.173 0.553 1.00 89.75 86 ILE A C 1
ATOM 684 O O . ILE A 1 86 ? -3.005 -0.454 -0.532 1.00 89.75 86 ILE A O 1
ATOM 688 N N . MET A 1 87 ? -4.195 0.965 0.730 1.00 85.56 87 MET A N 1
ATOM 689 C CA . MET A 1 87 ? -4.391 1.939 -0.346 1.00 85.56 87 MET A CA 1
ATOM 690 C C . MET A 1 87 ? -3.052 2.459 -0.905 1.00 85.56 87 MET A C 1
ATOM 692 O O . MET A 1 87 ? -2.844 2.502 -2.119 1.00 85.56 87 MET A O 1
ATOM 696 N N . ALA A 1 88 ? -2.105 2.820 -0.035 1.00 83.50 88 ALA A N 1
ATOM 697 C CA . ALA A 1 88 ? -0.802 3.326 -0.465 1.00 83.50 88 ALA A CA 1
ATOM 698 C C . ALA A 1 88 ? 0.094 2.238 -1.091 1.00 83.50 88 ALA A C 1
ATOM 700 O O . ALA A 1 88 ? 0.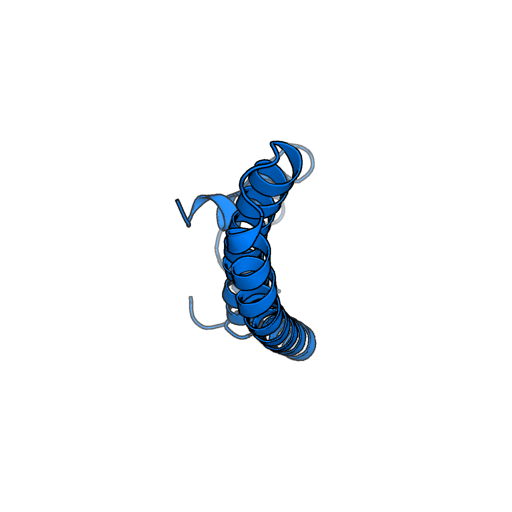741 2.479 -2.110 1.00 83.50 88 ALA A O 1
ATOM 701 N N . ASN A 1 89 ? 0.130 1.038 -0.509 1.00 80.75 89 ASN A N 1
ATOM 702 C CA . ASN A 1 89 ? 1.082 -0.005 -0.897 1.00 80.75 89 ASN A CA 1
ATOM 703 C C . ASN A 1 89 ? 0.564 -0.950 -1.977 1.00 80.75 89 ASN A C 1
ATOM 705 O O . ASN A 1 89 ? 1.360 -1.439 -2.763 1.00 80.75 89 ASN A O 1
ATOM 709 N N . CYS A 1 90 ? -0.732 -1.241 -2.037 1.00 82.06 90 CYS A N 1
ATOM 710 C CA . CYS A 1 90 ? -1.268 -2.178 -3.024 1.00 82.06 90 CYS A CA 1
ATOM 711 C C . CYS A 1 90 ? -1.786 -1.444 -4.263 1.00 82.06 90 CYS A C 1
ATOM 713 O O . CYS A 1 90 ? -1.493 -1.837 -5.392 1.00 82.06 90 CYS A O 1
ATOM 715 N N . VAL A 1 91 ? -2.510 -0.338 -4.070 1.00 76.25 91 VAL A N 1
ATOM 716 C CA . VAL A 1 91 ? -3.117 0.401 -5.187 1.00 76.25 91 VAL A CA 1
ATOM 717 C C . VAL A 1 91 ? -2.097 1.326 -5.846 1.00 76.25 91 VAL A C 1
ATOM 719 O O . VAL A 1 91 ? -1.863 1.224 -7.049 1.00 76.25 91 VAL A O 1
ATOM 722 N N . LEU A 1 92 ? -1.437 2.195 -5.074 1.00 76.50 92 LEU A N 1
ATOM 723 C CA . LEU A 1 92 ? -0.485 3.169 -5.622 1.00 76.50 92 LEU A CA 1
ATOM 724 C C . LEU A 1 92 ? 0.739 2.487 -6.256 1.00 76.50 92 LEU A C 1
ATOM 726 O O . LEU A 1 92 ? 1.096 2.775 -7.399 1.00 76.50 92 LEU A O 1
ATOM 730 N N . PHE A 1 93 ? 1.354 1.544 -5.541 1.00 78.12 93 PHE A N 1
ATOM 731 C CA . PHE A 1 93 ? 2.505 0.788 -6.043 1.00 78.12 93 PHE A CA 1
ATOM 732 C C . PHE A 1 93 ? 2.127 -0.157 -7.192 1.00 78.12 93 PHE A C 1
ATOM 734 O O . PHE A 1 93 ? 2.842 -0.229 -8.192 1.00 78.12 93 PHE A O 1
ATOM 741 N N . GLY A 1 94 ? 0.981 -0.842 -7.096 1.00 77.06 94 GLY A N 1
ATOM 742 C CA . GLY A 1 94 ? 0.492 -1.729 -8.150 1.00 77.06 94 GLY A CA 1
ATOM 743 C C . GLY A 1 94 ? 0.239 -0.990 -9.466 1.00 77.06 94 GLY A C 1
ATOM 744 O O . GLY A 1 94 ? 0.656 -1.460 -10.526 1.00 77.06 94 GLY A O 1
ATOM 745 N N . ILE A 1 95 ? -0.348 0.213 -9.408 1.00 75.31 95 ILE A N 1
ATOM 746 C CA . ILE A 1 95 ? -0.531 1.076 -10.584 1.00 75.31 95 ILE A CA 1
ATOM 747 C C . ILE A 1 95 ? 0.819 1.494 -11.171 1.00 75.31 95 ILE A C 1
ATOM 749 O O . ILE A 1 95 ? 0.991 1.423 -12.387 1.00 75.31 95 ILE A O 1
ATOM 753 N N . LEU A 1 96 ? 1.792 1.886 -10.347 1.00 73.62 96 LEU A N 1
ATOM 754 C CA . LEU A 1 96 ? 3.113 2.289 -10.841 1.00 73.62 96 LEU A CA 1
ATOM 755 C C . LEU A 1 96 ? 3.853 1.157 -11.549 1.00 73.62 96 LEU A C 1
ATOM 757 O O . LEU A 1 96 ? 4.432 1.380 -12.610 1.00 73.62 96 LEU A O 1
ATOM 761 N N . LEU A 1 97 ? 3.774 -0.068 -11.028 1.00 72.31 97 LEU A N 1
ATOM 762 C CA . LEU A 1 97 ? 4.367 -1.242 -11.671 1.00 72.31 97 LEU A CA 1
ATOM 763 C C . LEU A 1 97 ? 3.747 -1.552 -13.042 1.00 72.31 97 LEU A C 1
ATOM 765 O O . LEU A 1 97 ? 4.436 -2.038 -13.942 1.00 72.31 97 LEU A O 1
ATOM 769 N N . ILE A 1 98 ? 2.459 -1.245 -13.221 1.00 73.62 98 ILE A N 1
ATOM 770 C CA . ILE A 1 98 ? 1.755 -1.384 -14.503 1.00 73.62 98 ILE A CA 1
ATOM 771 C C . ILE A 1 98 ?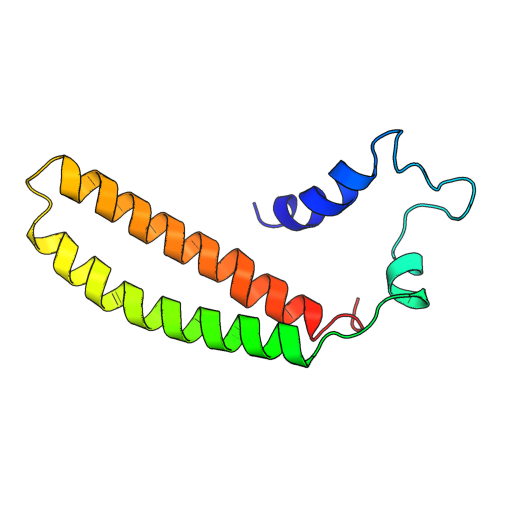 2.119 -0.223 -15.452 1.00 73.62 98 ILE A C 1
ATOM 773 O O . ILE A 1 98 ? 2.327 -0.436 -16.654 1.00 73.62 98 ILE A O 1
ATOM 777 N N . LYS A 1 99 ? 2.242 1.000 -14.919 1.00 67.19 99 LYS A N 1
ATOM 778 C CA . LYS A 1 99 ? 2.433 2.257 -15.666 1.00 67.19 99 LYS A CA 1
ATOM 779 C C . LYS A 1 99 ? 3.873 2.787 -15.724 1.00 67.19 99 LYS A C 1
ATOM 781 O O . LYS A 1 99 ? 4.079 3.962 -15.997 1.00 67.19 99 LYS A O 1
ATOM 786 N N . VAL A 1 100 ? 4.878 1.918 -15.605 1.00 60.94 100 VAL A N 1
ATOM 787 C CA . VAL A 1 100 ? 6.325 2.249 -15.664 1.00 60.94 100 VAL A CA 1
ATOM 788 C C . VAL A 1 100 ? 6.804 3.015 -16.928 1.00 60.94 100 VAL A C 1
ATOM 790 O O . VAL A 1 100 ? 7.967 3.380 -17.003 1.00 60.94 100 VAL A O 1
ATOM 793 N N . ARG A 1 101 ? 5.951 3.281 -17.933 1.00 47.56 101 ARG A N 1
ATOM 794 C CA . ARG A 1 101 ? 6.331 3.907 -19.222 1.00 47.56 101 ARG A CA 1
ATOM 795 C C . ARG A 1 101 ? 5.720 5.300 -19.491 1.00 47.56 101 ARG A C 1
ATOM 797 O O . ARG A 1 101 ? 6.002 5.851 -20.543 1.00 47.56 101 ARG A O 1
ATOM 804 N N . ASP A 1 102 ? 4.935 5.881 -18.581 1.00 46.78 102 ASP A N 1
ATOM 805 C CA . ASP A 1 102 ? 4.222 7.154 -18.842 1.00 46.78 102 ASP A CA 1
ATOM 806 C C . ASP A 1 102 ? 4.672 8.343 -17.956 1.00 46.78 102 ASP A C 1
ATOM 808 O O . ASP A 1 102 ? 3.843 9.185 -17.609 1.00 46.78 102 ASP A O 1
ATOM 812 N N . ILE A 1 103 ? 5.953 8.416 -17.564 1.00 44.50 103 ILE A N 1
ATOM 813 C CA . ILE A 1 103 ? 6.581 9.594 -16.923 1.00 44.50 103 ILE A CA 1
ATOM 814 C C . ILE A 1 103 ? 7.906 9.910 -17.608 1.00 44.50 103 ILE A C 1
ATOM 816 O O . ILE A 1 103 ? 8.666 8.947 -17.859 1.00 44.50 103 ILE A O 1
#

InterPro domains:
  IPR019425 7TM GPCR, serpentine receptor class t (Srt) [PF10321] (14-98)
  IPR019425 7TM GPCR, serpentine receptor class t (Srt) [PTHR23021] (9-99)

Organism: NCBI:txid1317129

Foldseek 3Di:
DQVVVVVVVVVVCVPPVNPPVVVHDDDCVCLVPPVDQPLVQLVVLQVVLVVVLVVLVVVLVVLVVVCPDPVSVVVNVVSVVVNVVSCSCRVVVSVCSNVSPDD

pLDDT: mean 73.61, std 16.4, range [36.09, 94.12]

Mean predicted aligned error: 10.98 Å

Sequence (103 aa):
MVAIQFQFMPLMLQGPEYNCSSIMPPGPEWAARYGVKQFQFGTYSVVFGVITEILYIPCTMGLRRDLKASCFKIMFWLSIMDMVAIMANCVLFGILLIKVRDI

Radius of gyration: 18.76 Å; Cα contacts (8 Å, |Δi|>4): 63; chains: 1; bounding box: 51×24×46 Å

Solvent-accessible surface area (backbone atoms only — not comparable to full-atom values): 5939 Å² total; per-residue (Å²): 139,70,70,59,68,74,41,50,61,59,56,65,44,60,39,82,94,50,62,49,65,92,82,48,77,93,62,70,63,57,49,74,76,70,58,73,70,43,50,69,61,12,52,49,33,33,55,52,30,55,54,52,53,61,57,45,54,61,52,54,57,57,47,62,78,52,48,85,42,75,66,41,44,52,53,50,54,49,54,53,52,48,50,55,47,38,49,53,59,16,43,53,46,14,49,46,33,60,50,67,81,80,126